Protein AF-A0A562P3E3-F1 (afdb_monomer_lite)

pLDDT: mean 80.6, std 12.25, range [37.38, 91.19]

Structure (mmCIF, N/CA/C/O backbone):
data_AF-A0A562P3E3-F1
#
_entry.id   AF-A0A562P3E3-F1
#
loop_
_atom_site.group_PDB
_atom_site.id
_atom_site.type_symbol
_atom_site.label_atom_id
_atom_site.label_alt_id
_atom_site.label_comp_id
_atom_site.label_as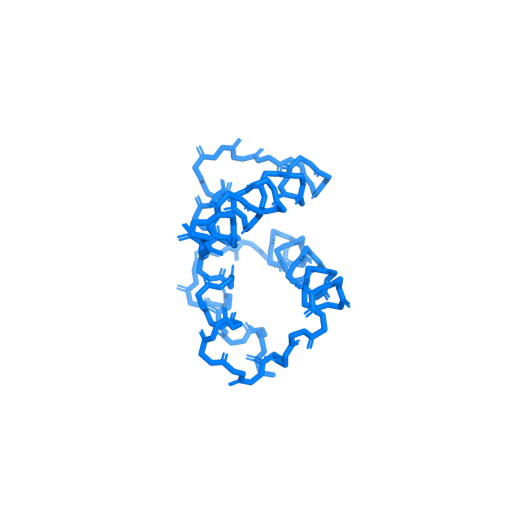ym_id
_atom_site.label_entity_id
_atom_site.label_seq_id
_atom_site.pdbx_PDB_ins_code
_atom_site.Cartn_x
_atom_site.Cartn_y
_atom_site.Cartn_z
_atom_site.occupancy
_atom_site.B_iso_or_equiv
_atom_site.auth_seq_id
_atom_site.auth_comp_id
_atom_site.auth_asym_id
_atom_site.auth_atom_id
_atom_site.pdbx_PDB_model_num
ATOM 1 N N . MET A 1 1 ? -11.013 -5.489 -6.503 1.00 58.28 1 MET A N 1
ATOM 2 C CA . MET A 1 1 ? -10.294 -5.027 -7.720 1.00 58.28 1 MET A CA 1
ATOM 3 C C . MET A 1 1 ? -8.798 -4.755 -7.490 1.00 58.28 1 MET A C 1
ATOM 5 O O . MET A 1 1 ? -8.091 -4.459 -8.447 1.00 58.28 1 MET A O 1
ATOM 9 N N . LEU A 1 2 ? -8.284 -4.934 -6.266 1.00 61.62 2 LEU A N 1
ATOM 10 C CA . LEU A 1 2 ? -6.896 -4.653 -5.891 1.00 61.62 2 LEU A CA 1
ATOM 11 C C . LEU A 1 2 ? -5.835 -5.439 -6.670 1.00 61.62 2 LEU A C 1
ATOM 13 O O . LEU A 1 2 ? -4.882 -4.849 -7.171 1.00 61.62 2 LEU A O 1
ATOM 17 N N . ARG A 1 3 ? -6.046 -6.749 -6.861 1.00 62.06 3 ARG A N 1
ATOM 18 C CA . ARG A 1 3 ? -5.125 -7.609 -7.624 1.00 62.06 3 ARG A CA 1
ATOM 19 C C . ARG A 1 3 ? -4.794 -7.049 -9.008 1.00 62.06 3 ARG A C 1
ATOM 21 O O . ARG A 1 3 ? -3.669 -7.210 -9.455 1.00 62.06 3 ARG A O 1
ATOM 28 N N . ARG A 1 4 ? -5.722 -6.347 -9.677 1.00 65.56 4 ARG A N 1
ATOM 29 C CA . ARG A 1 4 ? -5.457 -5.692 -10.974 1.00 65.56 4 ARG A CA 1
ATOM 30 C C . ARG A 1 4 ? -4.524 -4.482 -10.859 1.00 65.56 4 ARG A C 1
ATOM 32 O O . ARG A 1 4 ? -3.731 -4.273 -11.772 1.00 65.56 4 ARG A O 1
ATOM 39 N N . ARG A 1 5 ? -4.605 -3.711 -9.768 1.00 69.81 5 ARG A N 1
ATOM 40 C CA . ARG A 1 5 ? -3.744 -2.540 -9.521 1.00 69.81 5 ARG A CA 1
ATOM 41 C C . ARG A 1 5 ? -2.288 -2.969 -9.347 1.00 69.81 5 ARG A C 1
ATOM 43 O O . ARG A 1 5 ? -1.416 -2.453 -10.035 1.00 69.81 5 ARG A O 1
ATOM 50 N N . PHE A 1 6 ? -2.051 -3.992 -8.527 1.00 72.12 6 PHE A N 1
ATOM 51 C CA . PHE A 1 6 ? -0.710 -4.543 -8.313 1.00 72.12 6 PHE A CA 1
ATOM 52 C C . PHE A 1 6 ? -0.205 -5.394 -9.488 1.00 72.12 6 PHE A C 1
ATOM 54 O O . PHE A 1 6 ? 0.994 -5.501 -9.712 1.00 72.12 6 PHE A O 1
ATOM 61 N N . ASN A 1 7 ? -1.086 -5.989 -10.298 1.00 67.06 7 ASN A N 1
ATOM 62 C CA . ASN A 1 7 ? -0.645 -6.787 -11.449 1.00 67.06 7 ASN A CA 1
ATOM 63 C C . ASN A 1 7 ? 0.104 -5.938 -12.496 1.00 67.06 7 ASN A C 1
ATOM 65 O O . ASN A 1 7 ? 1.009 -6.433 -13.159 1.00 67.06 7 ASN A O 1
ATOM 69 N N . ARG A 1 8 ? -0.199 -4.635 -12.586 1.00 70.25 8 ARG A N 1
ATOM 70 C CA . ARG A 1 8 ? 0.514 -3.700 -13.471 1.00 70.25 8 ARG A CA 1
ATOM 71 C C . ARG A 1 8 ? 1.936 -3.370 -13.020 1.00 70.25 8 ARG A C 1
ATOM 73 O O . ARG A 1 8 ? 2.666 -2.747 -13.783 1.00 70.25 8 ARG A O 1
ATOM 80 N N . THR A 1 9 ? 2.341 -3.750 -11.810 1.00 68.88 9 THR A N 1
ATOM 81 C CA . THR A 1 9 ? 3.610 -3.293 -11.229 1.00 68.88 9 THR A CA 1
ATOM 82 C C . THR A 1 9 ? 4.761 -4.285 -11.390 1.00 68.88 9 THR A C 1
ATOM 84 O O . THR A 1 9 ? 5.823 -4.063 -10.814 1.00 68.88 9 THR A O 1
ATOM 87 N N . CYS A 1 10 ? 4.577 -5.336 -12.202 1.00 70.62 10 CYS A N 1
ATOM 88 C CA . CYS A 1 10 ? 5.582 -6.365 -12.505 1.00 70.62 10 CYS A CA 1
ATOM 89 C C . CYS A 1 10 ? 6.182 -7.032 -11.252 1.00 70.62 10 CYS A C 1
ATOM 91 O O . CYS A 1 10 ? 7.364 -7.363 -11.230 1.00 70.62 10 CYS A O 1
ATOM 93 N N . LEU A 1 11 ? 5.379 -7.198 -10.199 1.00 75.81 11 LEU A N 1
ATOM 94 C CA . LEU A 1 11 ? 5.774 -7.896 -8.976 1.00 75.81 11 LEU A CA 1
ATOM 95 C C . LEU A 1 11 ? 5.556 -9.405 -9.122 1.00 75.81 11 LEU A C 1
ATOM 97 O O . LEU A 1 11 ? 4.608 -9.836 -9.788 1.00 75.81 11 LEU A O 1
ATOM 101 N N . SER A 1 12 ? 6.391 -10.210 -8.460 1.00 84.06 12 SER A N 1
ATOM 102 C CA . SER A 1 12 ? 6.150 -11.651 -8.362 1.00 84.06 12 SER A CA 1
ATOM 103 C C . SER A 1 12 ? 4.842 -11.901 -7.603 1.00 84.06 12 SER A C 1
ATOM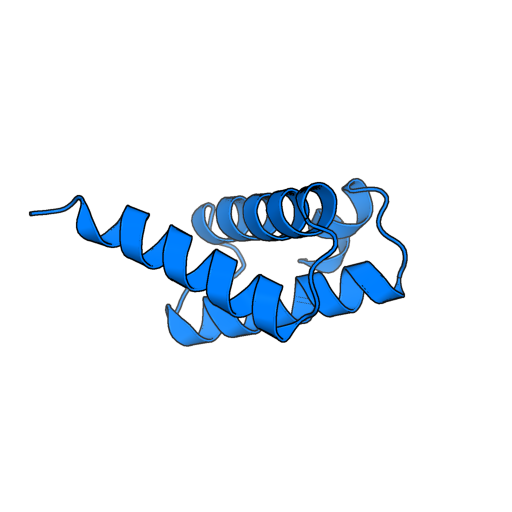 105 O O . SER A 1 12 ? 4.464 -11.101 -6.744 1.00 84.06 12 SER A O 1
ATOM 107 N N . PRO A 1 13 ? 4.140 -13.022 -7.838 1.00 83.12 13 PRO A N 1
ATOM 108 C CA . PRO A 1 13 ? 2.900 -13.328 -7.119 1.00 83.12 13 PRO A CA 1
ATOM 109 C C . PRO A 1 13 ? 3.077 -13.364 -5.591 1.00 83.12 13 PRO A C 1
ATOM 111 O O . PRO A 1 13 ? 2.132 -13.060 -4.867 1.00 83.12 13 PRO A O 1
ATOM 114 N N . HIS A 1 14 ? 4.281 -13.687 -5.108 1.00 85.31 14 HIS A N 1
ATOM 115 C CA . HIS A 1 14 ? 4.641 -13.615 -3.692 1.00 85.31 14 HIS A CA 1
ATOM 116 C C . HIS A 1 14 ? 4.673 -12.165 -3.177 1.00 85.31 14 HIS A C 1
ATOM 118 O O . HIS A 1 14 ? 3.968 -11.827 -2.229 1.00 85.31 14 HIS A O 1
ATOM 124 N N . ASP A 1 15 ? 5.422 -11.292 -3.849 1.00 86.00 15 ASP A N 1
ATOM 125 C CA . ASP A 1 15 ? 5.538 -9.866 -3.517 1.00 86.00 15 ASP A CA 1
ATOM 126 C C . ASP A 1 15 ? 4.185 -9.146 -3.587 1.00 86.00 15 ASP A C 1
ATOM 128 O O . ASP A 1 15 ? 3.860 -8.286 -2.767 1.00 86.00 15 ASP A O 1
ATOM 132 N N . LEU A 1 16 ? 3.359 -9.539 -4.558 1.00 85.56 16 LEU A N 1
ATOM 133 C CA . LEU A 1 16 ? 2.010 -9.021 -4.740 1.00 85.56 16 LEU A CA 1
ATOM 134 C C . LEU A 1 16 ? 1.105 -9.362 -3.549 1.00 85.56 16 LEU A C 1
ATOM 136 O O . LEU A 1 16 ? 0.311 -8.522 -3.134 1.00 85.56 16 LEU A O 1
ATOM 140 N N . ALA A 1 17 ? 1.244 -10.562 -2.978 1.00 87.88 17 ALA A N 1
ATOM 141 C CA . ALA A 1 17 ? 0.500 -10.966 -1.788 1.00 87.88 17 ALA A CA 1
ATOM 142 C C . ALA A 1 17 ? 0.928 -10.167 -0.545 1.00 87.88 17 ALA A C 1
ATOM 144 O O . ALA A 1 17 ? 0.073 -9.788 0.254 1.00 87.88 17 ALA A O 1
ATOM 145 N N . ILE A 1 18 ? 2.224 -9.863 -0.410 1.00 88.88 18 ILE A N 1
ATOM 146 C CA . ILE A 1 18 ? 2.749 -9.002 0.662 1.00 88.88 18 ILE A CA 1
ATOM 147 C C . ILE A 1 18 ? 2.175 -7.585 0.529 1.00 88.88 18 ILE A C 1
ATOM 149 O O . ILE A 1 18 ? 1.592 -7.059 1.477 1.00 88.88 18 ILE A O 1
ATOM 153 N N . CYS A 1 19 ? 2.272 -6.986 -0.662 1.00 89.44 19 CYS A N 1
ATOM 154 C CA . CYS A 1 19 ? 1.741 -5.646 -0.924 1.00 89.44 19 CYS A CA 1
ATOM 155 C C . CYS A 1 19 ? 0.225 -5.571 -0.680 1.00 89.44 19 CYS A C 1
ATOM 157 O O . CYS A 1 19 ? -0.262 -4.613 -0.083 1.00 89.44 19 CYS A O 1
ATOM 159 N N . GLU A 1 20 ? -0.526 -6.591 -1.102 1.00 89.19 20 GLU A N 1
ATOM 160 C CA . GLU A 1 20 ? -1.973 -6.664 -0.892 1.00 89.19 20 GLU A CA 1
ATOM 161 C C . GLU A 1 20 ? -2.336 -6.764 0.597 1.00 89.19 20 GLU A C 1
ATOM 163 O O . GLU A 1 20 ? -3.269 -6.095 1.040 1.00 89.19 20 GLU A O 1
ATOM 168 N N . ARG A 1 21 ? -1.603 -7.546 1.397 1.00 90.94 21 ARG A N 1
ATOM 169 C CA . ARG A 1 21 ? -1.840 -7.634 2.849 1.00 90.94 21 ARG A CA 1
ATOM 170 C C . ARG A 1 21 ? -1.585 -6.313 3.553 1.00 90.94 21 ARG A C 1
ATOM 172 O O . ARG A 1 21 ? -2.454 -5.854 4.291 1.00 90.94 21 ARG A O 1
ATOM 179 N N . VAL A 1 22 ? -0.441 -5.684 3.279 1.00 91.12 22 VAL A N 1
ATOM 180 C CA . VAL A 1 22 ? -0.106 -4.376 3.856 1.00 91.12 22 VAL A CA 1
ATOM 181 C C . VAL A 1 22 ? -1.161 -3.345 3.482 1.00 91.12 22 VAL A C 1
ATOM 183 O O . VAL A 1 22 ? -1.657 -2.630 4.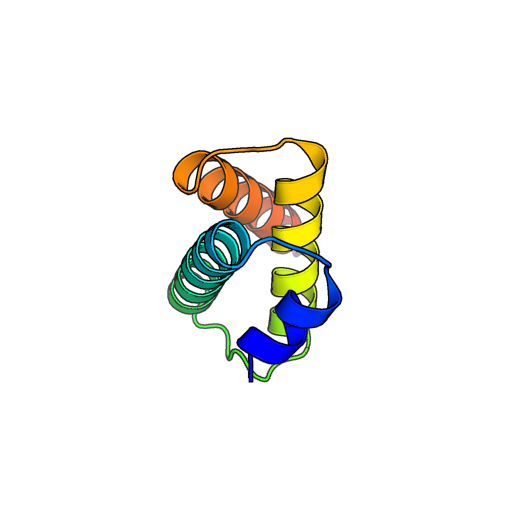347 1.00 91.12 22 VAL A O 1
ATOM 186 N N . PHE A 1 23 ? -1.558 -3.311 2.213 1.00 90.69 23 PHE A N 1
ATOM 187 C CA . PHE A 1 23 ? -2.603 -2.416 1.750 1.00 90.69 23 PHE A CA 1
ATOM 188 C C . PHE A 1 23 ? -3.918 -2.597 2.512 1.00 90.69 23 PHE A C 1
ATOM 190 O O . PHE A 1 23 ? -4.468 -1.626 3.026 1.00 90.69 23 PHE A O 1
ATOM 197 N N . ASN A 1 24 ? -4.429 -3.833 2.580 1.00 90.50 24 ASN A N 1
ATOM 198 C CA . ASN A 1 24 ? -5.710 -4.108 3.230 1.00 90.50 24 ASN A CA 1
ATOM 199 C C . ASN A 1 24 ? -5.650 -3.769 4.719 1.00 90.50 24 ASN A C 1
ATOM 201 O O . ASN A 1 24 ? -6.609 -3.232 5.263 1.00 90.50 24 ASN A O 1
ATOM 205 N N . GLN A 1 25 ? -4.517 -4.043 5.366 1.00 91.19 25 GLN A N 1
ATOM 206 C CA . GLN A 1 25 ? -4.327 -3.716 6.769 1.00 91.19 25 GLN A CA 1
ATOM 207 C C . GLN A 1 25 ? -4.313 -2.205 7.012 1.00 91.19 25 GLN A C 1
ATOM 209 O O . GLN A 1 25 ? -4.888 -1.757 7.995 1.00 91.19 25 GLN A O 1
ATOM 214 N N . VAL A 1 26 ? -3.688 -1.416 6.135 1.00 89.19 26 VAL A N 1
ATOM 215 C CA . VAL A 1 26 ? -3.688 0.050 6.250 1.00 89.19 26 VAL A CA 1
ATOM 216 C C . VAL A 1 26 ? -5.069 0.630 5.941 1.00 89.19 26 VAL A C 1
ATOM 218 O O . VAL A 1 26 ? -5.538 1.474 6.693 1.00 89.19 26 VAL A O 1
ATOM 221 N N . CYS A 1 27 ? -5.773 0.119 4.924 1.00 89.31 27 CYS A N 1
ATOM 222 C CA . CYS A 1 27 ? -7.166 0.511 4.682 1.00 89.31 27 CYS A CA 1
ATOM 223 C C . CYS A 1 27 ? -8.065 0.207 5.885 1.00 89.31 27 CYS A C 1
ATOM 225 O O . CYS A 1 27 ? -8.872 1.042 6.267 1.00 89.31 27 CYS A O 1
ATOM 227 N N . ALA A 1 28 ? -7.914 -0.959 6.516 1.00 89.25 28 ALA A N 1
ATOM 228 C CA . ALA A 1 28 ? -8.686 -1.294 7.709 1.00 89.25 28 ALA A CA 1
ATOM 229 C C . ALA A 1 28 ? -8.359 -0.373 8.901 1.00 89.25 28 ALA A C 1
ATOM 231 O O . ALA A 1 28 ? -9.269 0.015 9.630 1.00 89.25 28 ALA A O 1
ATOM 232 N N . ASP A 1 29 ? -7.083 -0.016 9.082 1.00 87.88 29 ASP A N 1
ATOM 233 C CA . ASP A 1 29 ? -6.601 0.868 10.155 1.00 87.88 29 ASP A CA 1
ATOM 234 C C . ASP A 1 29 ? -7.127 2.304 9.987 1.00 87.88 29 ASP A C 1
ATOM 236 O O . ASP A 1 29 ? -7.595 2.911 10.945 1.00 87.88 29 ASP A O 1
ATOM 240 N N . GLU A 1 30 ? -7.122 2.816 8.752 1.00 84.75 30 GLU A N 1
ATOM 241 C CA . GLU A 1 30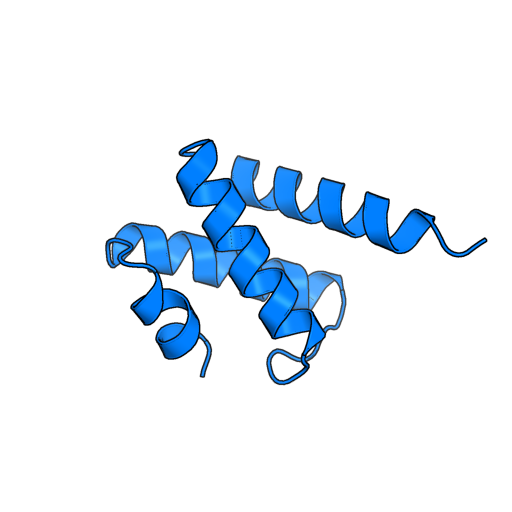 ? -7.587 4.167 8.404 1.00 84.75 30 GLU A CA 1
ATOM 242 C C . GLU A 1 30 ? -9.098 4.231 8.09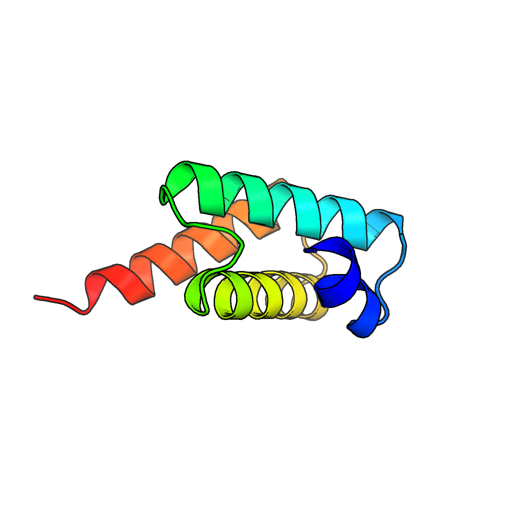1 1.00 84.75 30 GLU A C 1
ATOM 244 O O . GLU A 1 30 ? -9.608 5.293 7.746 1.00 84.75 30 GLU A O 1
ATOM 249 N N . ASN A 1 31 ? -9.820 3.109 8.211 1.00 86.25 31 ASN A N 1
ATOM 250 C CA . ASN A 1 31 ? -11.219 2.956 7.786 1.00 86.25 31 ASN A CA 1
ATOM 251 C C . ASN A 1 31 ? -11.474 3.431 6.340 1.00 86.25 31 ASN A C 1
ATOM 253 O O . ASN A 1 31 ? -12.505 4.018 6.025 1.00 86.25 31 ASN A O 1
ATOM 257 N N . LEU A 1 32 ? -10.497 3.185 5.471 1.00 85.56 32 LEU A N 1
ATOM 258 C CA . LEU A 1 32 ? -10.443 3.697 4.114 1.00 85.56 32 LEU A CA 1
ATOM 259 C C . LEU A 1 32 ? -11.094 2.726 3.134 1.00 85.56 32 LEU A C 1
ATOM 261 O O . LEU A 1 32 ? -10.795 1.524 3.153 1.00 85.56 32 LEU A O 1
ATOM 265 N N . ASP A 1 33 ? -11.952 3.231 2.247 1.00 85.25 33 ASP A N 1
ATOM 266 C CA . ASP A 1 33 ? -12.610 2.361 1.283 1.00 85.25 33 ASP A CA 1
ATOM 267 C C . ASP A 1 33 ? -11.642 2.010 0.132 1.00 85.25 33 ASP A C 1
ATOM 269 O O . ASP A 1 33 ? -11.064 2.892 -0.507 1.00 85.25 33 ASP A O 1
ATOM 273 N N . PRO A 1 34 ? -11.441 0.719 -0.193 1.00 80.25 34 PRO A N 1
ATOM 274 C CA . PRO A 1 34 ? -10.504 0.295 -1.234 1.00 80.25 34 PRO A CA 1
ATOM 275 C C . PRO A 1 34 ? -10.883 0.768 -2.651 1.00 80.25 34 PRO A C 1
ATOM 277 O O . PRO A 1 34 ? -10.080 0.615 -3.584 1.00 80.25 34 PRO A O 1
ATOM 280 N N . LEU A 1 35 ? -12.092 1.296 -2.852 1.00 82.94 35 LEU A N 1
ATOM 281 C CA . LEU A 1 35 ? -12.559 1.883 -4.108 1.00 82.94 35 LEU A CA 1
ATOM 282 C C . LEU A 1 35 ? -12.244 3.379 -4.209 1.00 82.94 35 LEU A C 1
ATOM 284 O O . LEU A 1 35 ? -12.275 3.911 -5.319 1.00 82.94 35 LEU A O 1
ATOM 288 N N . GLU A 1 36 ? -11.900 4.041 -3.105 1.00 84.94 36 GLU A N 1
ATOM 289 C CA . GLU A 1 36 ? -11.587 5.465 -3.103 1.00 84.94 36 GLU A CA 1
ATOM 290 C C . GLU A 1 36 ? -10.264 5.780 -3.818 1.00 84.94 36 GLU A C 1
ATOM 292 O O . GLU A 1 36 ? -9.350 4.946 -3.889 1.00 84.94 36 GLU A O 1
ATOM 297 N N . PRO A 1 37 ? -10.124 7.003 -4.361 1.00 83.50 37 PRO A N 1
ATOM 298 C CA . PRO A 1 37 ? -8.878 7.448 -4.980 1.00 83.50 37 PRO A CA 1
ATOM 299 C C . PRO A 1 37 ? -7.708 7.436 -3.990 1.00 83.50 37 PRO A C 1
ATOM 301 O O . PRO A 1 37 ? -6.580 7.145 -4.380 1.00 83.50 37 PRO A O 1
ATOM 304 N N . ASP A 1 38 ? -7.968 7.670 -2.703 1.00 85.44 38 ASP A N 1
ATOM 305 C CA . ASP A 1 38 ? -6.935 7.619 -1.669 1.00 85.44 38 ASP A CA 1
ATOM 306 C C . ASP A 1 38 ? -6.360 6.199 -1.493 1.00 85.44 38 ASP A C 1
ATOM 308 O O . ASP A 1 38 ? -5.148 6.007 -1.369 1.00 85.44 38 ASP A O 1
ATOM 312 N N . ALA A 1 39 ? -7.205 5.179 -1.663 1.00 86.44 39 ALA A N 1
ATOM 313 C CA . ALA A 1 39 ? -6.798 3.781 -1.723 1.00 86.44 39 ALA A CA 1
ATOM 314 C C . ALA A 1 39 ? -5.954 3.493 -2.972 1.00 86.44 39 ALA A C 1
ATOM 316 O O . ALA A 1 39 ? -5.053 2.660 -2.957 1.00 86.44 39 ALA A O 1
ATOM 317 N N . GLU A 1 40 ? -6.189 4.167 -4.092 1.00 85.94 40 GLU A N 1
ATOM 318 C CA . GLU A 1 40 ? -5.302 4.009 -5.243 1.00 85.94 40 GLU A CA 1
ATOM 319 C C . GLU A 1 40 ? -3.910 4.593 -4.973 1.00 85.94 40 GLU A C 1
ATOM 321 O O . GLU A 1 40 ? -2.900 3.943 -5.263 1.00 85.94 40 GLU A O 1
ATOM 326 N N . ILE A 1 41 ? -3.851 5.764 -4.335 1.00 87.62 41 ILE A N 1
ATOM 327 C CA . ILE A 1 41 ? -2.599 6.412 -3.923 1.00 87.62 41 ILE A CA 1
ATOM 328 C C . ILE A 1 41 ? -1.834 5.517 -2.942 1.00 87.62 41 ILE A C 1
ATOM 330 O O . ILE A 1 41 ? -0.632 5.297 -3.110 1.00 87.62 41 ILE A O 1
ATOM 334 N N . LEU A 1 42 ? -2.526 4.947 -1.954 1.00 88.75 42 LEU A N 1
ATOM 335 C CA . LEU A 1 42 ? -1.945 4.007 -1.002 1.00 88.75 42 LEU A CA 1
ATOM 336 C C . LEU A 1 42 ? -1.369 2.769 -1.709 1.00 88.75 42 LEU A C 1
ATOM 338 O O . LEU A 1 42 ? -0.242 2.374 -1.419 1.00 88.75 42 LEU A O 1
ATOM 342 N N . ALA A 1 43 ? -2.078 2.188 -2.682 1.00 88.69 43 ALA A N 1
ATOM 343 C CA . ALA A 1 43 ? -1.586 1.029 -3.428 1.00 88.69 43 ALA A CA 1
ATOM 344 C C . ALA A 1 43 ? -0.301 1.348 -4.212 1.00 88.69 43 ALA A C 1
ATOM 346 O O . ALA A 1 43 ? 0.656 0.571 -4.179 1.00 88.69 43 ALA A O 1
ATOM 347 N N . VAL A 1 44 ? -0.247 2.509 -4.873 1.00 87.94 44 VAL A N 1
ATOM 348 C CA . VAL A 1 44 ? 0.958 2.978 -5.578 1.00 87.94 44 VAL A CA 1
ATOM 349 C C . VAL A 1 44 ? 2.113 3.192 -4.599 1.00 87.94 44 VAL A C 1
ATOM 351 O O . VAL A 1 44 ? 3.242 2.787 -4.880 1.00 87.94 44 VAL A O 1
ATOM 354 N N . MET A 1 45 ? 1.838 3.779 -3.434 1.00 88.69 45 MET A N 1
ATOM 355 C CA . MET A 1 45 ? 2.837 4.031 -2.397 1.00 88.69 45 MET A CA 1
ATOM 356 C C . MET A 1 45 ? 3.435 2.733 -1.847 1.00 88.69 45 MET A C 1
ATOM 358 O O . MET A 1 45 ? 4.656 2.621 -1.755 1.00 88.69 45 MET A O 1
ATOM 362 N N . VAL A 1 46 ? 2.590 1.745 -1.539 1.00 90.06 46 VAL A N 1
ATOM 363 C CA . VAL A 1 46 ? 3.006 0.416 -1.066 1.00 90.06 46 VAL A CA 1
ATOM 364 C C . VAL A 1 46 ? 3.971 -0.226 -2.066 1.00 90.06 46 VAL A C 1
ATOM 366 O O . VAL A 1 46 ? 5.059 -0.654 -1.688 1.00 90.06 46 VAL A O 1
ATOM 369 N N . VAL A 1 47 ? 3.631 -0.218 -3.358 1.00 88.94 47 VAL A N 1
ATOM 370 C CA . VAL A 1 47 ? 4.508 -0.764 -4.408 1.00 88.94 47 VAL A CA 1
ATOM 371 C C . VAL A 1 47 ? 5.810 0.015 -4.523 1.00 88.94 47 VAL A C 1
ATOM 373 O O . VAL A 1 47 ? 6.873 -0.587 -4.665 1.00 88.94 47 VAL A O 1
ATOM 376 N N . ALA A 1 48 ? 5.743 1.347 -4.504 1.00 88.19 48 ALA A N 1
ATOM 377 C CA . ALA A 1 48 ? 6.922 2.191 -4.645 1.00 88.19 48 ALA A CA 1
ATOM 378 C C . ALA A 1 48 ? 7.917 1.958 -3.499 1.00 88.19 48 ALA A C 1
ATOM 380 O O . ALA A 1 48 ? 9.112 1.822 -3.752 1.00 88.19 48 ALA A O 1
ATOM 381 N N . ILE A 1 49 ? 7.425 1.853 -2.260 1.00 88.62 49 ILE A N 1
ATOM 382 C CA . ILE A 1 49 ? 8.252 1.561 -1.082 1.00 88.62 49 ILE A CA 1
ATOM 383 C C . ILE A 1 49 ? 8.852 0.160 -1.192 1.00 88.62 49 ILE A C 1
ATOM 385 O O . ILE A 1 49 ? 10.067 0.009 -1.065 1.00 88.62 49 ILE A O 1
ATOM 389 N N . PHE A 1 50 ? 8.027 -0.845 -1.496 1.00 88.81 50 PHE A N 1
ATOM 390 C CA . PHE A 1 50 ? 8.481 -2.229 -1.606 1.00 88.81 50 PHE A CA 1
ATOM 391 C C . PHE A 1 50 ? 9.583 -2.392 -2.662 1.00 88.81 50 PHE A C 1
ATOM 393 O O . PHE A 1 50 ? 10.617 -2.998 -2.397 1.00 88.81 50 PHE A O 1
ATOM 400 N N . ARG A 1 51 ? 9.414 -1.780 -3.842 1.00 84.50 51 ARG A N 1
ATOM 401 C CA . ARG A 1 51 ? 10.415 -1.826 -4.922 1.00 84.50 51 ARG A CA 1
ATOM 402 C C . ARG A 1 51 ? 11.691 -1.052 -4.606 1.00 84.50 51 ARG A C 1
ATOM 404 O O . ARG A 1 51 ? 12.739 -1.391 -5.142 1.00 84.50 51 ARG A O 1
ATOM 411 N N . ASN A 1 52 ? 11.609 0.015 -3.815 1.00 83.88 52 ASN A N 1
ATOM 412 C CA . ASN A 1 52 ? 12.765 0.861 -3.535 1.00 83.88 52 ASN A CA 1
ATOM 413 C C . ASN A 1 52 ? 13.675 0.271 -2.453 1.00 83.88 52 ASN A C 1
ATOM 415 O O . ASN A 1 52 ? 14.890 0.389 -2.565 1.00 83.88 52 ASN A O 1
ATOM 419 N N . ALA A 1 53 ? 13.094 -0.364 -1.436 1.00 76.06 53 ALA A N 1
ATOM 420 C CA . ALA A 1 53 ? 13.836 -0.804 -0.261 1.00 76.06 53 ALA A CA 1
ATOM 421 C C . ALA A 1 53 ? 13.815 -2.330 -0.033 1.00 76.06 53 ALA A C 1
ATOM 423 O O . ALA A 1 53 ? 14.470 -2.789 0.895 1.00 76.06 53 ALA A O 1
ATOM 424 N N . HIS A 1 54 ? 13.125 -3.117 -0.880 1.00 67.00 54 HIS A N 1
ATOM 425 C CA . HIS A 1 54 ? 13.029 -4.587 -0.778 1.00 67.00 54 HIS A CA 1
ATOM 426 C C . HIS A 1 54 ? 12.767 -5.061 0.666 1.00 67.00 54 HIS A C 1
ATOM 428 O O . HIS A 1 54 ? 13.443 -5.941 1.199 1.00 67.00 54 HIS A O 1
ATOM 434 N N . THR A 1 55 ? 11.788 -4.427 1.311 1.00 71.75 55 THR A N 1
ATOM 435 C CA . THR A 1 55 ? 11.527 -4.557 2.746 1.00 71.75 55 THR A CA 1
ATOM 436 C C . THR A 1 55 ? 10.565 -5.704 3.055 1.00 71.75 55 THR A C 1
ATOM 438 O O . THR A 1 55 ? 9.694 -6.053 2.255 1.00 71.75 55 THR A O 1
ATOM 441 N N . SER A 1 56 ? 10.703 -6.309 4.237 1.00 84.69 56 SER A N 1
ATOM 442 C CA . SER A 1 56 ? 9.775 -7.351 4.714 1.00 84.69 56 SER A CA 1
ATOM 443 C C . SER A 1 56 ? 8.365 -6.791 4.960 1.00 84.69 56 SER A C 1
ATOM 445 O O . SER A 1 56 ? 8.218 -5.600 5.211 1.00 84.69 56 SER A O 1
ATOM 447 N N . GLU A 1 57 ? 7.328 -7.645 4.983 1.00 87.50 57 GLU A N 1
ATOM 448 C CA . GLU A 1 57 ? 5.914 -7.249 5.197 1.00 87.50 57 GLU A CA 1
ATOM 449 C C . GLU A 1 57 ? 5.730 -6.259 6.364 1.00 87.50 57 GLU A C 1
ATOM 451 O O . GLU A 1 57 ? 5.057 -5.240 6.219 1.00 87.50 57 GLU A O 1
ATOM 456 N N . ARG A 1 58 ? 6.380 -6.527 7.505 1.00 87.62 58 ARG A N 1
ATOM 457 C CA . ARG A 1 58 ? 6.326 -5.660 8.694 1.00 87.62 58 ARG A CA 1
ATOM 458 C C . ARG A 1 58 ? 6.965 -4.294 8.464 1.00 87.62 58 ARG A C 1
ATOM 460 O O . ARG A 1 58 ? 6.351 -3.278 8.759 1.00 87.62 58 ARG A O 1
ATOM 467 N N . GLU A 1 59 ? 8.163 -4.269 7.897 1.00 88.19 59 GLU A N 1
ATOM 468 C CA . GLU A 1 59 ? 8.903 -3.029 7.649 1.00 88.19 59 GLU A CA 1
ATOM 469 C C . GLU A 1 59 ? 8.214 -2.172 6.575 1.00 88.19 59 GLU A C 1
ATOM 471 O O . GLU A 1 59 ? 8.131 -0.947 6.696 1.00 88.19 59 GLU A O 1
ATOM 476 N N . LEU A 1 60 ? 7.634 -2.818 5.558 1.00 90.00 60 LEU A N 1
ATOM 477 C CA . LEU A 1 60 ? 6.770 -2.179 4.572 1.00 90.00 60 LEU A CA 1
ATOM 478 C C . LEU A 1 60 ? 5.548 -1.537 5.245 1.00 90.00 60 LEU A C 1
ATOM 480 O O . LEU A 1 60 ? 5.262 -0.368 4.991 1.00 90.00 60 LEU A O 1
ATOM 484 N N . LEU A 1 61 ? 4.854 -2.267 6.122 1.00 90.31 61 LEU A N 1
ATOM 485 C CA . LEU A 1 61 ? 3.694 -1.759 6.854 1.00 90.31 61 LEU A CA 1
ATOM 486 C C . LEU A 1 61 ? 4.045 -0.549 7.729 1.00 90.31 61 LEU A C 1
ATOM 488 O O . LEU A 1 61 ? 3.345 0.462 7.680 1.00 90.31 61 LEU A O 1
ATOM 492 N N . GLU A 1 62 ? 5.124 -0.632 8.507 1.00 89.75 62 GLU A N 1
ATOM 493 C CA . GLU A 1 62 ? 5.575 0.464 9.370 1.00 89.75 62 GLU A CA 1
ATOM 494 C C . GLU A 1 62 ? 5.962 1.700 8.553 1.00 89.75 62 GLU A C 1
ATOM 496 O O . GLU A 1 62 ? 5.550 2.816 8.876 1.00 89.75 62 GLU A O 1
ATOM 501 N N . THR A 1 63 ? 6.674 1.507 7.439 1.00 89.75 63 THR A N 1
ATOM 502 C CA . THR A 1 63 ? 7.064 2.602 6.541 1.00 89.75 63 THR A CA 1
ATOM 503 C C . THR A 1 63 ? 5.845 3.273 5.910 1.00 89.75 63 THR A C 1
ATOM 505 O O . THR A 1 63 ? 5.770 4.503 5.862 1.00 89.75 63 THR A O 1
ATOM 508 N N . VAL A 1 64 ? 4.872 2.485 5.440 1.00 89.50 64 VAL A N 1
ATOM 509 C CA . VAL A 1 64 ? 3.624 3.000 4.858 1.00 89.50 64 VAL A CA 1
ATOM 510 C C . VAL A 1 64 ? 2.837 3.783 5.908 1.00 89.50 64 VAL A C 1
ATOM 512 O O . VAL A 1 64 ? 2.490 4.936 5.655 1.00 89.50 64 VAL A O 1
ATOM 515 N N . ARG A 1 65 ? 2.629 3.222 7.108 1.00 88.38 65 ARG A N 1
ATOM 516 C CA . ARG A 1 65 ? 1.943 3.911 8.217 1.00 88.38 65 ARG A CA 1
ATOM 517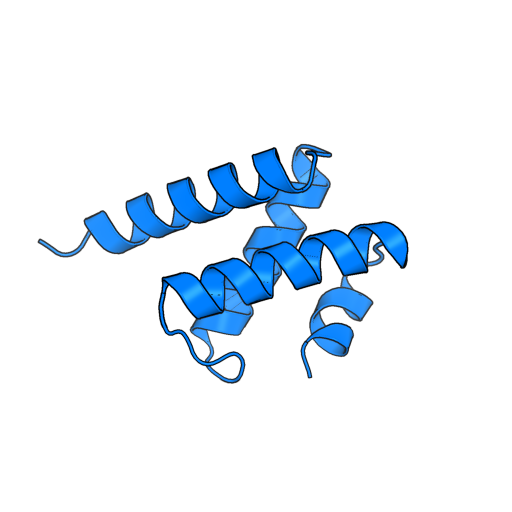 C C . ARG A 1 65 ? 2.641 5.209 8.601 1.00 88.38 65 ARG A C 1
ATOM 519 O O . ARG A 1 65 ? 1.983 6.235 8.723 1.00 88.38 65 ARG A O 1
ATOM 526 N N . SER A 1 66 ? 3.966 5.192 8.736 1.00 87.19 66 SER A N 1
ATOM 527 C CA . SER A 1 66 ? 4.750 6.384 9.069 1.00 87.19 66 SER A CA 1
ATOM 528 C C . SER A 1 66 ? 4.577 7.490 8.019 1.00 87.19 66 SER A C 1
ATOM 530 O O . SER A 1 66 ? 4.342 8.650 8.363 1.00 87.19 66 SER A O 1
ATOM 532 N N . ARG A 1 67 ? 4.607 7.143 6.723 1.00 84.69 67 ARG A N 1
ATOM 533 C CA . ARG A 1 67 ? 4.368 8.116 5.643 1.00 84.69 67 ARG A CA 1
ATOM 534 C C . ARG A 1 67 ? 2.934 8.640 5.617 1.00 84.69 67 ARG A C 1
ATOM 536 O O . ARG A 1 67 ? 2.750 9.831 5.378 1.00 84.69 67 ARG A O 1
ATOM 543 N N . ARG A 1 68 ? 1.943 7.787 5.882 1.00 83.38 68 ARG A N 1
ATOM 544 C CA . ARG A 1 68 ? 0.524 8.170 5.960 1.00 83.38 68 ARG A CA 1
ATOM 545 C C . ARG A 1 68 ? 0.247 9.100 7.137 1.00 83.38 68 ARG A C 1
ATOM 547 O O . ARG A 1 68 ? -0.348 10.152 6.942 1.00 83.38 68 ARG A O 1
ATOM 554 N N . GLN A 1 69 ? 0.791 8.803 8.316 1.00 76.81 69 GLN A N 1
ATOM 555 C CA . GLN A 1 69 ? 0.702 9.688 9.483 1.00 76.81 69 GLN A CA 1
ATOM 556 C C . GLN A 1 69 ? 1.365 11.046 9.230 1.00 76.81 69 GLN A C 1
ATOM 558 O O . GLN A 1 69 ? 0.821 12.081 9.606 1.00 76.81 69 GLN A O 1
ATOM 563 N N . LYS A 1 70 ? 2.509 11.067 8.536 1.00 72.88 70 LYS A N 1
ATOM 564 C CA . LYS A 1 70 ? 3.169 12.321 8.152 1.00 72.88 70 LYS A CA 1
ATOM 565 C C . LYS A 1 70 ? 2.339 13.140 7.155 1.00 72.88 70 LYS A C 1
ATOM 567 O O . LYS A 1 70 ? 2.359 14.363 7.226 1.00 72.88 70 LYS A O 1
ATOM 572 N N . ALA A 1 71 ? 1.604 12.488 6.253 1.00 65.94 71 ALA A N 1
ATOM 573 C CA . ALA A 1 71 ? 0.682 13.160 5.339 1.00 65.94 71 ALA A CA 1
ATOM 574 C C . ALA A 1 71 ? -0.562 13.703 6.070 1.00 65.94 71 ALA A C 1
ATOM 576 O O . ALA A 1 71 ? -0.934 14.854 5.858 1.00 65.94 71 ALA A O 1
ATOM 577 N N . ALA A 1 72 ? -1.150 12.921 6.982 1.00 61.06 72 ALA A N 1
ATOM 578 C CA . ALA A 1 72 ? -2.317 13.317 7.775 1.00 61.06 72 ALA A CA 1
ATOM 579 C C . ALA A 1 72 ? -2.009 14.431 8.798 1.00 61.06 72 ALA A C 1
ATOM 581 O O . ALA A 1 72 ? -2.865 15.261 9.088 1.00 61.06 72 ALA A O 1
ATOM 582 N N . GLY A 1 73 ? -0.774 14.502 9.305 1.00 51.94 73 GLY A N 1
ATOM 583 C CA . GLY A 1 73 ? -0.332 15.512 10.274 1.00 51.94 73 GLY A CA 1
ATOM 584 C C . GLY A 1 73 ? -0.104 16.924 9.719 1.00 51.94 73 GLY A C 1
ATOM 585 O O . GLY A 1 73 ? 0.329 17.789 10.473 1.00 51.94 73 GLY A O 1
ATOM 586 N N . THR A 1 74 ? -0.371 17.180 8.432 1.00 45.62 74 THR A N 1
ATOM 587 C CA . THR A 1 74 ? -0.188 18.515 7.813 1.00 45.62 74 THR A CA 1
ATOM 588 C C . THR A 1 74 ? -1.500 19.307 7.693 1.00 45.62 74 THR A C 1
ATOM 590 O O . THR A 1 74 ? -1.562 20.302 6.977 1.00 45.62 74 THR A O 1
ATOM 593 N N . ALA A 1 75 ? -2.555 18.879 8.389 1.00 40.91 75 ALA A N 1
ATOM 594 C CA . ALA A 1 75 ? -3.808 19.616 8.521 1.00 40.91 75 ALA A CA 1
ATOM 595 C C . ALA A 1 75 ? -3.977 20.113 9.969 1.00 40.91 75 ALA A C 1
ATOM 597 O O . ALA A 1 75 ? -4.758 19.556 10.739 1.00 40.91 75 ALA A O 1
ATOM 598 N N . HIS A 1 76 ? -3.215 21.139 10.353 1.00 37.38 76 HIS A N 1
ATOM 599 C CA . HIS A 1 76 ? -3.547 21.996 11.493 1.00 37.38 76 HIS A CA 1
ATOM 600 C C . HIS A 1 76 ? -3.202 23.445 11.168 1.00 37.38 76 HIS A C 1
ATOM 602 O O . HIS A 1 76 ? -2.041 23.685 10.763 1.00 37.38 76 HIS A O 1
#

Foldseek 3Di:
DLLVLVVVLPDDPVLSVLLVVLLVVVCVVVVHDCPDVVSSVLSVQLSVVCVPPVDGSVVSNVVSVVVVVVVVVPPD

Radius of gyration: 11.81 Å; chains: 1; bounding box: 26×36×25 Å

Secondary structure (DSSP, 8-state):
-HHHHHHTTT--HHHHHHHHHHHHHHHHHTT--TTSHHHHHHHHHHHHHHHHH---HHHHHHHHHHHHHHHHTT--

Organism: NCBI:txid39844

Sequence (76 aa):
MLRRRFNRTCLSPHDLAICERVFNQVCADENLDPLEPDAEILAVMVVAIFRNAHTSERELLETVRSRRQKAAGTAH